Protein AF-A0A0K2U6D0-F1 (afdb_monomer)

Sequence (97 aa):
MEMEAQEFGKYLPDEKHMACQICRYKCAFSLPSRIKRHSLSSSHNKSMNIHLKNQVNDEYIKSDFNLDLTKMFIACHIPLSIANHPTFKKFMEKYTG

Secondary structure (DSSP, 8-state):
--------EEEETTTTEEEETTT--EEETT-HHHHHHHHTSHHHHHHHHHHHHH----------HHHHHHHHHHHTT--HHHHTSHHHHHHHHHHH-

Radius of gyration: 22.91 Å; Cα contacts (8 Å, |Δi|>4): 62; chains: 1; bounding box: 49×31×50 Å

Foldseek 3Di:
DDDDPPP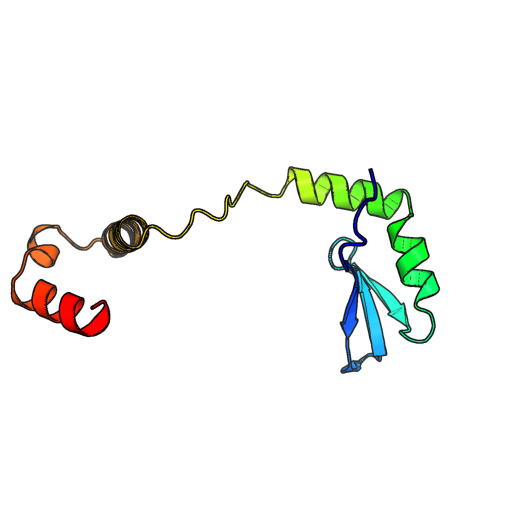QWDQDPVVCWTARPQPRDIDHVVCPVVVVVVCVDPVNVVSVVVVVVPPDPPVVPVPPVVVVVVVVCVVVVPDPVNCPDPVNVVVCVVPVD

Solvent-accessible surface area (backbone atoms only — not comparable to full-atom values): 5955 Å² total; per-residue (Å²): 136,83,78,75,80,69,81,56,60,48,77,38,78,94,77,49,25,32,27,31,73,84,74,68,48,72,44,56,52,95,43,60,67,54,57,57,52,45,65,72,30,70,69,40,51,53,48,48,51,53,52,57,71,66,49,68,83,72,64,83,65,74,76,50,64,67,58,56,52,50,50,47,35,60,75,69,66,54,51,69,74,55,64,70,30,70,68,49,43,55,52,48,50,69,77,78,100

pLDDT: mean 79.67, std 14.77, range [30.83, 93.5]

Nearest PDB structures (foldseek):
  8bvw-assembly1_M  TM=3.030E-01  e=7.344E+00  Homo sapiens

Structure (mmCIF, N/CA/C/O backbone):
data_AF-A0A0K2U6D0-F1
#
_entry.id   AF-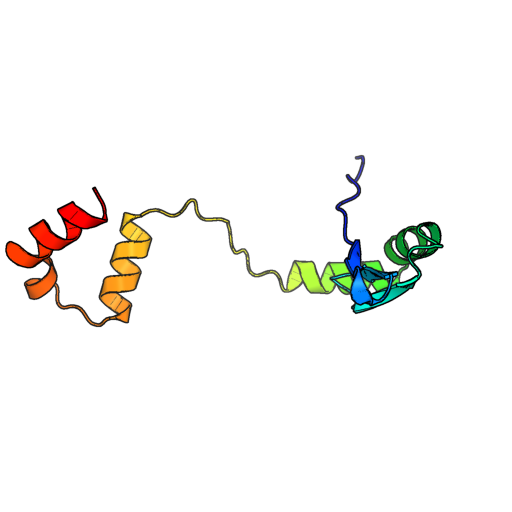A0A0K2U6D0-F1
#
loop_
_atom_site.group_PDB
_atom_site.id
_atom_site.type_symbol
_atom_site.label_atom_id
_atom_site.label_alt_id
_atom_site.label_comp_id
_atom_site.label_asym_id
_atom_site.label_entity_id
_atom_site.label_seq_id
_atom_site.pdbx_PDB_ins_code
_atom_site.Cartn_x
_atom_site.Cartn_y
_atom_site.Cartn_z
_atom_site.occupancy
_atom_site.B_iso_or_equiv
_atom_site.auth_seq_id
_atom_site.auth_comp_id
_atom_site.auth_asym_id
_atom_site.auth_atom_id
_atom_site.pdbx_PDB_model_num
ATOM 1 N N . MET A 1 1 ? 28.368 13.749 -3.128 1.00 33.38 1 MET A N 1
ATOM 2 C CA . MET A 1 1 ? 26.976 13.320 -2.891 1.00 33.38 1 MET A CA 1
ATOM 3 C C . MET A 1 1 ? 26.742 12.142 -3.812 1.00 33.38 1 MET A C 1
ATOM 5 O O . MET A 1 1 ? 26.431 12.325 -4.982 1.00 33.38 1 MET A O 1
ATOM 9 N N . GLU A 1 2 ? 27.099 10.956 -3.335 1.00 30.83 2 GLU A N 1
ATOM 10 C CA . GLU A 1 2 ? 26.941 9.717 -4.089 1.00 30.83 2 GLU A CA 1
ATOM 11 C C . GLU A 1 2 ? 25.452 9.368 -4.058 1.00 30.83 2 GLU A C 1
ATOM 13 O O . GLU A 1 2 ? 24.890 9.145 -2.992 1.00 30.83 2 GLU A O 1
ATOM 18 N N . MET A 1 3 ? 24.783 9.428 -5.212 1.00 35.53 3 MET A N 1
ATOM 19 C CA . MET A 1 3 ? 23.442 8.865 -5.333 1.00 35.53 3 MET A CA 1
ATOM 20 C C . MET A 1 3 ? 23.600 7.352 -5.313 1.00 35.53 3 MET A C 1
ATOM 22 O O . MET A 1 3 ? 24.084 6.763 -6.283 1.00 35.53 3 MET A O 1
ATOM 26 N N . GLU A 1 4 ? 23.211 6.749 -4.196 1.00 36.12 4 GLU A N 1
ATOM 27 C CA . GLU A 1 4 ? 22.985 5.317 -4.087 1.00 36.12 4 GLU A CA 1
ATOM 28 C C . GLU A 1 4 ? 22.131 4.873 -5.279 1.00 36.12 4 GLU A C 1
ATOM 30 O O . GLU A 1 4 ? 21.102 5.475 -5.599 1.00 36.12 4 GLU A O 1
ATOM 35 N N . ALA A 1 5 ? 22.610 3.860 -6.000 1.00 43.34 5 ALA A N 1
ATOM 36 C CA . ALA A 1 5 ? 21.905 3.272 -7.123 1.00 43.34 5 ALA A CA 1
ATOM 37 C C . ALA A 1 5 ? 20.669 2.543 -6.590 1.00 43.34 5 ALA A C 1
ATOM 39 O O . ALA A 1 5 ? 20.685 1.333 -6.394 1.00 43.34 5 ALA A O 1
ATOM 40 N N . GLN A 1 6 ? 19.604 3.294 -6.327 1.00 49.94 6 GLN A N 1
ATOM 41 C CA . GLN A 1 6 ? 18.296 2.746 -6.029 1.00 49.94 6 GLN A CA 1
ATOM 42 C C . GLN A 1 6 ? 17.930 1.802 -7.183 1.00 49.94 6 GLN A C 1
ATOM 44 O O . GLN A 1 6 ? 17.937 2.189 -8.353 1.00 49.94 6 GLN A O 1
ATOM 49 N N . GLU A 1 7 ? 17.745 0.517 -6.882 1.00 58.41 7 GLU A N 1
ATOM 50 C CA . GLU A 1 7 ? 17.550 -0.514 -7.900 1.00 58.41 7 GLU A CA 1
ATOM 51 C C . GLU A 1 7 ? 16.175 -0.348 -8.568 1.00 58.41 7 GLU A C 1
ATOM 53 O O . GLU A 1 7 ? 15.180 -0.951 -8.185 1.00 58.41 7 GLU A O 1
ATOM 58 N N . PHE A 1 8 ? 16.096 0.497 -9.598 1.00 65.31 8 PHE A N 1
ATOM 59 C CA . PHE A 1 8 ? 14.848 0.790 -10.323 1.00 65.31 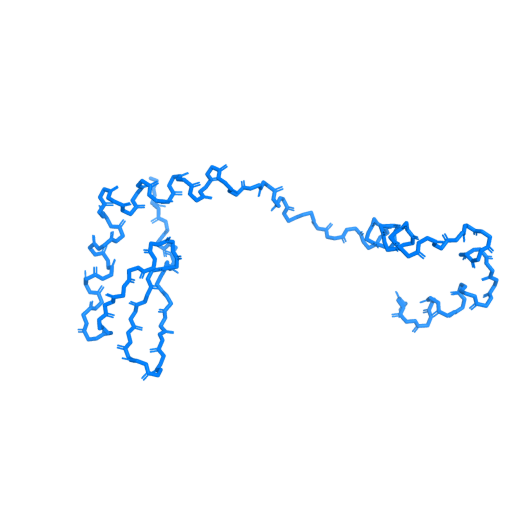8 PHE A CA 1
ATOM 60 C C . PHE A 1 8 ? 14.388 -0.342 -11.262 1.00 65.31 8 PHE A C 1
ATOM 62 O O . PHE A 1 8 ? 13.322 -0.248 -11.883 1.00 65.31 8 PHE A O 1
ATOM 69 N N . GLY A 1 9 ? 15.221 -1.370 -11.441 1.00 70.81 9 GLY A N 1
ATOM 70 C CA . GLY A 1 9 ? 15.002 -2.472 -12.371 1.00 70.81 9 GLY A CA 1
ATOM 71 C C . GLY A 1 9 ? 14.439 -3.702 -11.670 1.00 70.81 9 GLY A C 1
ATOM 72 O O . GLY A 1 9 ? 15.150 -4.343 -10.908 1.00 70.81 9 GLY A O 1
ATOM 73 N N . LYS A 1 10 ? 13.196 -4.085 -11.980 1.00 80.38 10 LYS A N 1
ATOM 74 C CA . LYS A 1 10 ? 12.634 -5.373 -11.554 1.00 80.38 10 LYS A CA 1
ATOM 75 C C . LYS A 1 10 ? 12.974 -6.449 -12.583 1.00 80.38 10 LYS A C 1
ATOM 77 O O . LYS A 1 10 ? 12.705 -6.269 -13.774 1.00 80.38 10 LYS A O 1
ATOM 82 N N . TYR A 1 11 ? 13.514 -7.571 -12.120 1.00 80.81 11 TYR A N 1
ATOM 83 C CA . TYR A 1 11 ? 13.665 -8.762 -12.948 1.00 80.81 11 TYR A CA 1
ATOM 84 C C . TYR A 1 11 ? 12.312 -9.460 -13.131 1.00 80.81 11 TYR A C 1
ATOM 86 O O . TYR A 1 11 ? 11.586 -9.699 -12.163 1.00 80.81 11 TYR A O 1
ATOM 94 N N . LEU A 1 12 ? 11.971 -9.770 -14.380 1.00 81.56 12 LEU A N 1
ATOM 95 C CA . LEU A 1 12 ? 10.793 -10.541 -14.765 1.00 81.56 12 LEU A CA 1
ATOM 96 C C . LEU A 1 12 ? 11.266 -11.928 -15.234 1.00 81.56 12 LEU A C 1
ATOM 98 O O . LEU A 1 12 ? 11.768 -12.034 -16.359 1.00 81.56 12 LEU A O 1
ATOM 102 N N . PRO A 1 13 ? 11.154 -12.974 -14.390 1.00 76.69 13 PRO A N 1
ATOM 103 C CA . PRO A 1 13 ? 11.724 -14.293 -14.669 1.00 76.69 13 PRO A CA 1
ATOM 104 C C . PRO A 1 13 ? 11.083 -14.976 -15.878 1.00 76.69 13 PRO A C 1
ATOM 106 O O . PRO A 1 13 ? 11.802 -15.587 -16.667 1.00 76.69 13 PRO A O 1
ATOM 109 N N . ASP A 1 14 ? 9.775 -14.796 -16.069 1.00 82.44 14 ASP A N 1
ATOM 110 C CA . ASP A 1 14 ? 9.013 -15.424 -17.156 1.00 82.44 14 ASP A CA 1
ATOM 111 C C . ASP A 1 14 ? 9.495 -14.960 -18.535 1.00 82.44 14 ASP A C 1
ATOM 113 O O . ASP A 1 14 ? 9.620 -15.744 -19.472 1.00 82.44 14 ASP A O 1
ATOM 117 N N . GLU A 1 15 ? 9.827 -13.674 -18.648 1.00 80.12 15 GLU A N 1
ATOM 118 C CA . GLU A 1 15 ? 10.271 -13.069 -19.901 1.00 80.12 15 GLU A CA 1
ATOM 119 C C . GLU A 1 15 ? 11.808 -13.015 -20.005 1.00 80.12 15 GLU A C 1
ATOM 121 O O . GLU A 1 15 ? 12.326 -12.684 -21.069 1.00 80.12 15 GLU A O 1
ATOM 126 N N . LYS A 1 16 ? 12.562 -13.297 -18.930 1.00 84.44 16 LYS A N 1
ATOM 127 C CA . LYS A 1 16 ? 14.014 -13.024 -18.817 1.00 84.44 16 LYS A CA 1
ATOM 128 C C . LYS A 1 16 ? 14.376 -11.565 -19.146 1.00 84.44 16 LYS A C 1
ATOM 130 O O . LYS A 1 16 ? 15.392 -11.281 -19.791 1.00 84.44 16 LYS A O 1
ATOM 135 N N . HIS A 1 17 ? 13.539 -10.625 -18.710 1.00 86.56 17 HIS A N 1
ATOM 136 C CA . HIS A 1 17 ? 13.710 -9.187 -18.941 1.00 86.56 17 HIS A CA 1
ATOM 137 C C . HIS A 1 17 ? 13.962 -8.427 -17.635 1.00 86.56 17 HIS A C 1
ATOM 139 O O . HIS A 1 17 ? 13.507 -8.814 -16.564 1.00 86.56 17 HIS A O 1
ATOM 145 N N . MET A 1 18 ? 14.659 -7.300 -17.748 1.00 86.50 18 MET A N 1
ATOM 146 C CA . MET A 1 18 ? 14.719 -6.242 -16.745 1.00 86.50 18 MET A CA 1
ATOM 147 C C . MET A 1 18 ? 13.748 -5.138 -17.141 1.00 86.50 18 MET A C 1
ATOM 149 O O . MET A 1 18 ? 13.778 -4.667 -18.281 1.00 86.50 18 MET A O 1
ATOM 153 N N . ALA A 1 19 ? 12.908 -4.709 -16.204 1.00 87.69 19 ALA A N 1
ATOM 154 C CA . ALA A 1 19 ? 11.935 -3.650 -16.421 1.00 87.69 19 ALA A CA 1
ATOM 155 C C . ALA A 1 19 ? 12.160 -2.482 -15.454 1.00 87.69 19 ALA A C 1
ATOM 157 O O . ALA A 1 19 ? 12.222 -2.681 -14.243 1.00 87.69 19 ALA A O 1
ATOM 158 N N . CYS A 1 20 ? 12.236 -1.257 -15.972 1.00 88.12 20 CYS A N 1
ATOM 159 C CA . CYS A 1 20 ? 12.194 -0.052 -15.152 1.00 88.12 20 CYS A CA 1
ATOM 160 C C . CYS A 1 20 ? 10.770 0.158 -14.628 1.00 88.12 20 CYS A C 1
ATOM 162 O O . CYS A 1 20 ? 9.838 0.292 -15.423 1.00 88.12 20 CYS A O 1
ATOM 164 N N . GLN A 1 21 ? 10.599 0.244 -13.311 1.00 84.31 21 GLN A N 1
ATOM 165 C CA . GLN A 1 21 ? 9.275 0.427 -12.703 1.00 84.31 21 GLN A CA 1
ATOM 166 C C . GLN A 1 21 ? 8.658 1.801 -13.007 1.00 84.31 21 GLN A C 1
ATOM 168 O O . GLN A 1 21 ? 7.450 1.906 -13.193 1.00 84.31 21 GLN A O 1
ATOM 173 N N . ILE A 1 22 ? 9.494 2.834 -13.132 1.00 86.62 22 ILE A N 1
ATOM 174 C CA . ILE A 1 22 ? 9.060 4.218 -13.371 1.00 86.62 22 ILE A CA 1
ATOM 175 C C . ILE A 1 22 ? 8.644 4.414 -14.833 1.00 86.62 22 ILE A C 1
ATOM 177 O O . ILE A 1 22 ? 7.597 4.979 -15.128 1.00 86.62 22 ILE A O 1
ATOM 181 N N . CYS A 1 23 ? 9.473 3.938 -15.765 1.00 88.44 23 CYS A N 1
ATOM 182 C CA . CYS A 1 23 ? 9.299 4.205 -17.196 1.00 88.44 23 CYS A CA 1
ATOM 183 C C . CYS A 1 23 ? 8.587 3.074 -17.949 1.00 88.44 23 CYS A C 1
ATOM 185 O O . CYS A 1 23 ? 8.342 3.210 -19.146 1.00 88.44 23 CYS A O 1
ATOM 187 N N . ARG A 1 24 ? 8.347 1.922 -17.301 1.00 84.44 24 ARG A N 1
ATOM 188 C CA . ARG A 1 24 ? 7.909 0.656 -17.931 1.00 84.44 24 ARG A CA 1
ATOM 189 C C . ARG A 1 24 ? 8.799 0.184 -19.091 1.00 84.44 24 ARG A C 1
ATOM 191 O O . ARG A 1 24 ? 8.409 -0.678 -19.873 1.00 84.44 24 ARG A O 1
ATOM 198 N N . TYR A 1 25 ? 10.009 0.731 -19.194 1.00 87.19 25 TYR A N 1
ATOM 199 C CA . TYR A 1 25 ? 11.009 0.331 -20.175 1.00 87.19 25 TYR A CA 1
ATOM 200 C C . TYR A 1 25 ? 11.473 -1.094 -19.881 1.00 87.19 25 TYR A C 1
ATOM 202 O O . TYR A 1 25 ? 11.876 -1.372 -18.753 1.00 87.19 25 TYR A O 1
ATOM 210 N N . LYS A 1 26 ? 11.454 -1.974 -20.885 1.00 89.31 26 LYS A N 1
ATOM 211 C CA . LYS A 1 26 ? 11.928 -3.358 -20.781 1.00 89.31 26 LYS A CA 1
ATOM 212 C C . LYS A 1 26 ? 13.192 -3.561 -21.618 1.00 89.31 26 LYS A C 1
ATOM 214 O O . LYS A 1 26 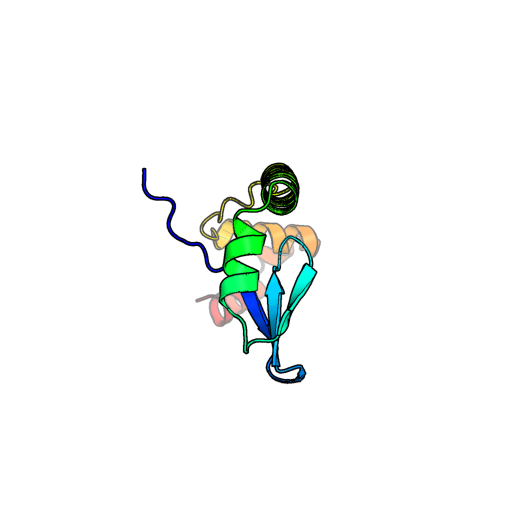? 13.286 -3.074 -22.744 1.00 89.31 26 LYS A O 1
ATOM 219 N N . CYS A 1 27 ? 14.144 -4.328 -21.102 1.00 87.50 27 CYS A N 1
ATOM 220 C CA . CYS A 1 27 ? 15.286 -4.825 -21.866 1.00 87.50 27 CYS A CA 1
ATOM 221 C C . CYS A 1 27 ? 15.645 -6.255 -21.453 1.00 87.50 27 CYS A C 1
ATOM 223 O O . CYS A 1 27 ? 15.390 -6.651 -20.322 1.00 87.50 27 CYS A O 1
ATOM 225 N N . ALA A 1 28 ? 16.241 -7.037 -22.352 1.00 86.06 28 ALA A N 1
ATOM 226 C CA . ALA A 1 28 ? 16.678 -8.395 -22.030 1.00 86.06 28 ALA A CA 1
ATOM 227 C C . ALA A 1 28 ? 17.691 -8.396 -20.869 1.00 86.06 28 ALA A C 1
ATOM 229 O O . ALA A 1 28 ? 18.580 -7.539 -20.814 1.00 86.06 28 ALA A O 1
ATOM 230 N N . PHE A 1 29 ? 17.580 -9.375 -19.968 1.00 78.06 29 PHE A N 1
ATOM 231 C CA . PHE A 1 29 ? 18.477 -9.518 -18.814 1.00 78.06 29 PHE A CA 1
ATOM 232 C C . PHE A 1 29 ? 19.937 -9.749 -19.214 1.00 78.06 29 PHE A C 1
ATOM 234 O O . PHE A 1 29 ? 20.843 -9.332 -18.504 1.00 78.06 29 PHE A O 1
ATOM 241 N N . SER A 1 30 ? 20.174 -10.324 -20.395 1.00 76.31 30 SER A N 1
ATOM 242 C CA . SER A 1 30 ? 21.514 -10.502 -20.963 1.00 76.31 30 SER A CA 1
ATOM 243 C C . SER A 1 30 ? 22.272 -9.189 -21.194 1.00 76.31 30 SER A C 1
ATOM 245 O O . SER A 1 30 ? 23.475 -9.225 -21.439 1.00 76.31 30 SER A O 1
ATOM 247 N N . LEU A 1 31 ? 21.609 -8.024 -21.117 1.00 77.62 31 LEU A N 1
ATOM 248 C CA . LEU A 1 31 ? 22.256 -6.718 -21.245 1.00 77.62 31 LEU A CA 1
ATOM 249 C C . LEU A 1 31 ? 21.913 -5.761 -20.081 1.00 77.62 31 LEU A C 1
ATOM 251 O O . LEU A 1 31 ? 21.247 -4.742 -20.301 1.00 77.62 31 LEU A O 1
ATOM 255 N N . PRO A 1 32 ? 22.447 -5.990 -18.863 1.00 73.69 32 PRO A N 1
ATOM 256 C CA . PRO A 1 32 ? 22.260 -5.086 -17.719 1.00 73.69 32 PRO A CA 1
ATOM 257 C C . PRO A 1 32 ? 22.774 -3.660 -17.986 1.00 73.69 32 PRO A C 1
ATOM 259 O O . PRO A 1 32 ? 22.235 -2.670 -17.492 1.00 73.69 32 PRO A O 1
ATOM 262 N N . SER A 1 33 ? 23.768 -3.502 -18.862 1.00 82.00 33 SER A N 1
ATOM 263 C CA . SER A 1 33 ? 24.269 -2.182 -19.265 1.00 82.00 33 SER A CA 1
ATOM 264 C C . SER A 1 33 ? 23.196 -1.316 -19.937 1.00 82.00 33 SER A C 1
ATOM 266 O O . SER A 1 33 ? 23.273 -0.087 -19.879 1.00 82.00 33 SER A O 1
ATOM 268 N N . ARG A 1 34 ? 22.167 -1.923 -20.553 1.00 85.00 34 ARG A N 1
ATOM 269 C CA . ARG A 1 34 ? 21.052 -1.179 -21.159 1.00 85.00 34 ARG A CA 1
ATOM 270 C C . ARG A 1 34 ? 20.140 -0.561 -20.110 1.00 85.00 34 ARG A C 1
ATOM 272 O O . ARG A 1 34 ? 19.760 0.592 -20.300 1.00 85.00 34 ARG A O 1
ATOM 279 N N . ILE A 1 35 ? 19.843 -1.271 -19.017 1.00 83.81 35 ILE A N 1
ATOM 280 C CA . ILE A 1 35 ? 19.041 -0.698 -17.929 1.00 83.81 35 ILE A CA 1
ATOM 281 C C . ILE A 1 35 ? 19.820 0.419 -17.227 1.00 83.81 35 ILE A C 1
ATOM 283 O O . ILE A 1 35 ? 19.271 1.497 -17.029 1.00 83.81 35 ILE A O 1
ATOM 287 N N . LYS A 1 36 ? 21.132 0.241 -17.005 1.00 84.56 36 LYS A N 1
ATOM 288 C CA . LYS A 1 36 ? 21.998 1.292 -16.441 1.00 84.56 36 LYS A CA 1
ATOM 289 C C . LYS A 1 36 ? 22.030 2.545 -17.321 1.00 84.56 36 LYS A C 1
ATOM 291 O O . LYS A 1 36 ? 21.877 3.658 -16.828 1.00 84.56 36 LYS A O 1
ATOM 296 N N . ARG A 1 37 ? 22.180 2.374 -18.638 1.00 87.56 37 ARG A N 1
ATOM 297 C CA . ARG A 1 37 ? 22.145 3.491 -19.595 1.00 87.56 37 ARG A CA 1
ATOM 298 C C . ARG A 1 37 ? 20.768 4.153 -19.655 1.00 87.56 37 ARG A C 1
ATOM 300 O O . ARG A 1 37 ? 20.690 5.370 -19.776 1.00 87.56 37 ARG A O 1
ATOM 307 N N . HIS A 1 38 ? 19.694 3.370 -19.566 1.00 89.00 38 HIS A N 1
ATOM 308 C CA . HIS A 1 38 ? 18.336 3.898 -19.484 1.00 89.00 38 HIS A CA 1
ATOM 309 C C . HIS A 1 38 ? 18.154 4.781 -18.242 1.00 89.00 38 HIS A C 1
ATOM 311 O O . HIS A 1 38 ? 17.631 5.884 -18.388 1.00 89.00 38 HIS A O 1
ATOM 317 N N . SER A 1 39 ? 18.642 4.364 -17.069 1.00 85.06 39 SER A N 1
ATOM 318 C CA . SER A 1 39 ? 18.544 5.152 -15.830 1.00 85.06 39 SER A CA 1
ATOM 319 C C . SER A 1 39 ? 19.239 6.515 -15.923 1.00 85.06 39 SER A C 1
ATOM 321 O O . SER A 1 39 ? 18.810 7.469 -15.290 1.00 85.06 39 SER A O 1
ATOM 323 N N . LEU A 1 40 ? 20.278 6.635 -16.754 1.00 88.06 40 LEU A N 1
ATOM 324 C CA . LEU A 1 40 ? 20.985 7.899 -16.998 1.00 88.06 40 LEU A CA 1
ATOM 325 C C . LEU A 1 40 ? 20.342 8.758 -18.103 1.00 88.06 40 LEU A C 1
ATOM 327 O O . LEU A 1 40 ? 20.796 9.871 -18.369 1.00 88.06 40 LEU A O 1
ATOM 331 N N . SER A 1 41 ? 19.309 8.255 -18.783 1.00 90.44 41 SER A N 1
ATOM 332 C CA . SER A 1 41 ? 18.671 8.971 -19.888 1.00 90.44 41 SER A CA 1
ATOM 333 C C . SER A 1 41 ? 17.853 10.169 -19.400 1.00 90.44 41 SER A C 1
ATOM 335 O O . SER A 1 41 ? 17.180 10.123 -18.369 1.00 90.44 41 SER A O 1
ATOM 337 N N . SER A 1 42 ? 17.826 11.240 -20.198 1.00 89.69 42 SER A N 1
ATOM 338 C CA . SER A 1 42 ? 17.011 12.427 -19.904 1.00 89.69 42 SER A CA 1
ATOM 339 C C . SER A 1 42 ? 15.512 12.106 -19.819 1.00 89.69 42 SER A C 1
ATOM 341 O O . SER A 1 42 ? 14.798 12.705 -19.017 1.00 89.69 42 SER A O 1
ATOM 343 N N . SER A 1 43 ? 15.035 11.126 -20.591 1.00 88.88 43 SER A N 1
ATOM 344 C CA . SER A 1 43 ? 13.666 10.600 -20.515 1.00 88.88 43 SER A CA 1
ATOM 345 C C . SER A 1 43 ? 13.350 9.952 -19.168 1.00 88.88 43 SER A C 1
ATOM 347 O O . SER A 1 43 ? 12.267 10.174 -18.621 1.00 88.88 43 SER A O 1
ATOM 349 N N . HIS A 1 44 ? 14.293 9.184 -18.617 1.00 90.19 44 HIS A N 1
ATOM 350 C CA . HIS A 1 44 ? 14.126 8.557 -17.311 1.00 90.19 44 HIS A CA 1
ATOM 351 C C . HIS A 1 44 ? 14.084 9.615 -16.209 1.00 90.19 44 HIS A C 1
ATOM 353 O O . HIS A 1 44 ? 13.145 9.629 -15.421 1.00 90.19 44 HIS A O 1
ATOM 359 N N . ASN A 1 45 ? 15.013 10.574 -16.229 1.00 88.75 45 ASN A N 1
ATOM 360 C CA . ASN A 1 45 ? 15.060 11.658 -15.242 1.00 88.75 45 ASN A CA 1
ATOM 361 C C . ASN A 1 45 ? 13.778 12.504 -15.225 1.00 88.75 45 ASN A C 1
ATOM 363 O O . ASN A 1 45 ? 13.282 12.857 -14.156 1.00 88.75 45 ASN A O 1
ATOM 367 N N . LYS A 1 46 ? 13.195 12.792 -16.397 1.00 90.75 46 LYS A N 1
ATOM 368 C CA . LYS A 1 46 ? 11.893 13.475 -16.490 1.00 90.75 46 LYS A CA 1
ATOM 369 C C . LYS A 1 46 ? 10.777 12.654 -15.845 1.00 90.75 46 LYS A C 1
ATOM 371 O O . LYS A 1 46 ? 10.008 13.188 -15.052 1.00 90.75 46 LYS A O 1
ATOM 376 N N . SER A 1 47 ? 10.716 11.362 -16.160 1.00 87.62 47 SER A N 1
ATOM 377 C CA . SER A 1 47 ? 9.704 10.452 -15.613 1.00 87.62 47 SER A CA 1
ATOM 378 C C . SER A 1 47 ? 9.858 10.282 -14.099 1.00 87.62 47 SER A C 1
ATOM 380 O O . SER A 1 47 ? 8.866 10.296 -13.379 1.00 87.62 47 SER A O 1
ATOM 382 N N . MET A 1 48 ? 11.096 10.211 -13.606 1.00 88.19 48 MET A N 1
ATOM 383 C CA . MET A 1 48 ? 11.418 10.157 -12.180 1.00 88.19 48 MET A CA 1
ATOM 384 C C . MET A 1 48 ? 10.996 11.438 -11.456 1.00 88.19 48 MET A C 1
ATOM 386 O O . MET A 1 48 ? 10.386 11.370 -10.396 1.00 88.19 48 MET A O 1
ATOM 390 N N . ASN A 1 49 ? 11.243 12.613 -12.043 1.00 87.06 49 ASN A N 1
ATOM 391 C CA . ASN A 1 49 ? 10.809 13.884 -11.458 1.00 87.06 49 ASN A CA 1
ATOM 392 C C . ASN A 1 49 ? 9.278 13.966 -11.337 1.00 87.06 49 ASN A C 1
ATOM 394 O O . ASN A 1 49 ? 8.767 14.386 -10.304 1.00 87.06 49 ASN A O 1
ATOM 398 N N . ILE A 1 50 ? 8.549 13.519 -12.365 1.00 87.44 50 ILE A N 1
ATOM 399 C CA . ILE A 1 50 ? 7.081 13.432 -12.330 1.00 87.44 50 ILE A CA 1
ATOM 400 C C . ILE A 1 50 ? 6.632 12.442 -11.250 1.00 87.44 50 ILE A C 1
ATOM 402 O O . ILE A 1 50 ? 5.740 12.753 -10.468 1.00 87.44 50 ILE A O 1
ATOM 406 N N . HIS A 1 51 ? 7.273 11.275 -11.176 1.00 84.44 51 HIS A N 1
ATOM 407 C CA . HIS A 1 51 ? 6.972 10.258 -10.173 1.00 84.44 51 HIS A CA 1
ATOM 408 C C . HIS A 1 51 ? 7.187 10.767 -8.739 1.00 84.44 51 HIS A C 1
ATOM 410 O O . HIS A 1 51 ? 6.349 10.520 -7.883 1.00 84.44 51 HIS A O 1
ATOM 416 N N . LEU A 1 52 ? 8.263 11.515 -8.480 1.00 82.44 52 LEU A N 1
ATOM 417 C CA . LEU A 1 52 ? 8.529 12.132 -7.175 1.00 82.44 52 LEU A CA 1
ATOM 418 C C . LEU A 1 52 ? 7.550 13.266 -6.849 1.00 82.44 52 LEU A C 1
ATOM 420 O O . LEU A 1 52 ? 7.114 13.377 -5.714 1.00 82.44 52 LEU A O 1
ATOM 424 N N . LYS A 1 53 ? 7.168 14.092 -7.831 1.00 82.56 53 LYS A N 1
ATOM 425 C CA . LYS A 1 53 ? 6.160 15.152 -7.631 1.00 82.56 53 LYS A CA 1
ATOM 426 C C . LYS A 1 53 ? 4.769 14.603 -7.325 1.00 82.56 53 LYS A C 1
ATOM 428 O O . LYS A 1 53 ? 4.004 15.252 -6.624 1.00 82.56 53 LYS A O 1
ATOM 433 N N . ASN A 1 54 ? 4.450 13.442 -7.889 1.00 76.81 54 ASN A N 1
ATOM 434 C CA . ASN A 1 54 ? 3.166 12.772 -7.711 1.00 76.81 54 ASN A CA 1
ATOM 435 C C . ASN A 1 54 ? 3.176 11.761 -6.562 1.00 76.81 54 ASN A C 1
ATOM 437 O O . ASN A 1 54 ? 2.118 11.230 -6.230 1.00 76.81 54 ASN A O 1
ATOM 441 N N . GLN A 1 55 ? 4.337 11.486 -5.958 1.00 70.62 55 GLN A N 1
ATOM 442 C CA . GLN A 1 55 ? 4.372 10.876 -4.640 1.00 70.62 55 GLN A CA 1
ATOM 443 C C . GLN A 1 55 ? 3.769 11.898 -3.684 1.00 70.62 55 GLN A C 1
ATOM 445 O O . GLN A 1 55 ? 4.418 12.843 -3.243 1.00 70.62 55 GLN A O 1
ATOM 450 N N . VAL A 1 56 ? 2.479 11.715 -3.400 1.00 57.00 56 VAL A N 1
ATOM 451 C CA . VAL A 1 56 ? 1.905 12.175 -2.142 1.00 57.00 56 VAL A CA 1
ATOM 452 C C . VAL A 1 56 ? 2.867 11.679 -1.071 1.00 57.00 56 VAL A C 1
ATOM 454 O O . VAL A 1 56 ? 3.284 10.522 -1.135 1.00 57.00 56 VAL A O 1
ATOM 457 N N . ASN A 1 57 ? 3.267 12.554 -0.149 1.00 55.19 57 ASN A N 1
ATOM 458 C CA . ASN A 1 57 ? 3.912 12.126 1.082 1.00 55.19 57 ASN A CA 1
ATOM 459 C C . ASN A 1 57 ? 2.926 11.185 1.792 1.00 55.19 57 ASN A C 1
ATOM 461 O O . ASN A 1 57 ? 2.216 11.597 2.704 1.00 55.19 57 ASN A O 1
ATOM 465 N N . ASP A 1 58 ? 2.903 9.912 1.410 1.00 51.91 58 ASP A N 1
ATOM 466 C CA . ASP A 1 58 ? 2.857 8.852 2.394 1.00 51.91 58 ASP A CA 1
ATOM 467 C C . ASP A 1 58 ? 4.192 8.978 3.123 1.00 51.91 58 ASP A C 1
ATOM 469 O O . ASP A 1 58 ? 5.140 8.219 2.914 1.00 51.91 58 ASP A O 1
ATOM 473 N N . GLU A 1 59 ? 4.285 10.004 3.981 1.00 53.59 59 GLU A N 1
ATOM 474 C CA . GLU A 1 59 ? 5.042 9.822 5.197 1.00 53.59 59 GLU A CA 1
ATOM 475 C C . GLU A 1 59 ? 4.609 8.450 5.678 1.00 53.59 59 GLU A C 1
ATOM 477 O O . GLU A 1 59 ? 3.422 8.191 5.890 1.00 53.59 59 GLU A O 1
ATOM 482 N N . TYR A 1 60 ? 5.569 7.538 5.741 1.00 52.47 60 TYR A N 1
ATOM 483 C CA . TYR A 1 60 ? 5.438 6.340 6.527 1.00 52.47 60 TYR A CA 1
ATOM 484 C C . TYR A 1 60 ? 5.222 6.829 7.961 1.00 52.47 60 TYR A C 1
ATOM 486 O O . TYR A 1 60 ? 6.153 6.959 8.757 1.00 52.47 60 TYR A O 1
ATOM 494 N N . ILE A 1 61 ? 3.981 7.218 8.256 1.00 58.50 61 ILE A N 1
ATOM 495 C CA . ILE A 1 61 ? 3.489 7.495 9.582 1.00 58.50 61 ILE A CA 1
ATOM 496 C C . ILE A 1 61 ? 3.610 6.128 10.209 1.00 58.50 61 ILE A C 1
ATOM 498 O O . ILE A 1 61 ? 2.839 5.225 9.890 1.00 58.50 61 ILE A O 1
ATOM 502 N N . LYS A 1 62 ? 4.652 5.953 11.024 1.00 56.75 62 LYS A N 1
ATOM 503 C CA . LYS A 1 62 ? 4.753 4.867 11.991 1.00 56.75 62 LYS A CA 1
ATOM 504 C C . LYS A 1 62 ? 3.339 4.642 12.514 1.00 56.75 62 LYS A C 1
ATOM 506 O O . LYS A 1 62 ? 2.822 5.536 13.177 1.00 56.75 62 LYS A O 1
ATOM 511 N N . SER A 1 63 ? 2.709 3.537 12.110 1.00 62.97 63 SER A N 1
ATOM 512 C CA . SER A 1 63 ? 1.277 3.319 12.303 1.00 62.97 63 SER A CA 1
ATOM 513 C C . SER A 1 63 ? 0.979 3.476 13.785 1.00 62.97 63 SER A C 1
ATOM 515 O O . SER A 1 63 ? 1.365 2.625 14.593 1.00 62.97 63 SER A O 1
ATOM 517 N N . ASP A 1 64 ? 0.374 4.598 14.167 1.00 79.00 64 ASP A N 1
ATOM 518 C CA . ASP A 1 64 ? -0.175 4.718 15.501 1.00 79.00 64 ASP A CA 1
ATOM 519 C C . ASP A 1 64 ? -1.388 3.801 15.490 1.00 79.00 64 ASP A C 1
ATOM 521 O O . ASP A 1 64 ? -2.412 4.106 14.879 1.00 79.00 64 ASP A O 1
ATOM 525 N N . PHE A 1 65 ? -1.231 2.634 16.108 1.00 81.31 65 PHE A N 1
ATOM 526 C CA . PHE A 1 65 ? -2.276 1.626 16.205 1.00 81.31 65 PHE A CA 1
ATOM 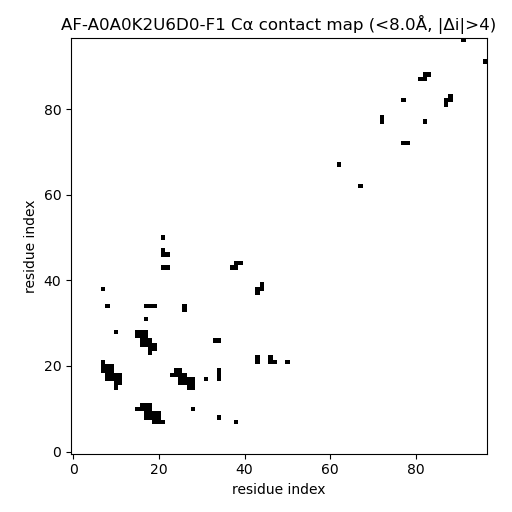527 C C . PHE A 1 65 ? -3.611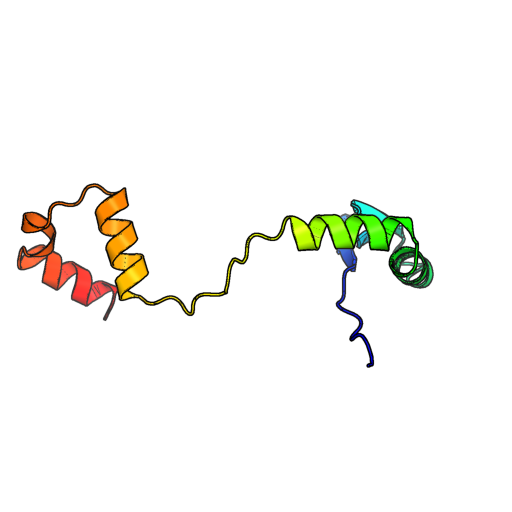 2.245 16.648 1.00 81.31 65 PHE A C 1
ATOM 529 O O . PHE A 1 65 ? -4.663 1.875 16.130 1.00 81.31 65 PHE A O 1
ATOM 536 N N . ASN A 1 66 ? -3.580 3.249 17.536 1.00 81.62 66 ASN A N 1
ATOM 537 C CA . ASN A 1 66 ? -4.788 3.940 17.983 1.00 81.62 66 ASN A CA 1
ATOM 538 C C . ASN A 1 66 ? -5.409 4.800 16.878 1.00 81.62 66 ASN A C 1
ATOM 540 O O . ASN A 1 66 ? -6.635 4.873 16.773 1.00 81.62 66 ASN A O 1
ATOM 544 N N . LEU A 1 67 ? -4.588 5.441 16.042 1.00 85.38 67 LEU A N 1
ATOM 545 C CA . LEU A 1 67 ? -5.058 6.229 14.904 1.00 85.38 67 LEU A CA 1
ATOM 546 C C . LEU A 1 67 ? -5.720 5.333 13.856 1.00 85.38 67 LEU A C 1
ATOM 548 O O . LEU A 1 67 ? -6.808 5.657 13.377 1.00 85.38 67 LEU A O 1
ATOM 552 N N . ASP A 1 68 ? -5.104 4.201 13.527 1.00 87.00 68 ASP A N 1
ATOM 553 C CA . ASP A 1 68 ? -5.654 3.269 12.541 1.00 87.00 68 ASP A CA 1
ATOM 554 C C . ASP A 1 68 ? -6.918 2.577 13.058 1.00 87.00 68 ASP A C 1
ATOM 556 O O . ASP A 1 68 ? -7.908 2.464 12.329 1.00 87.00 68 ASP A O 1
ATOM 560 N N . LEU A 1 69 ? -6.948 2.225 14.346 1.00 85.38 69 LEU A N 1
ATOM 561 C CA . LEU A 1 69 ? -8.148 1.703 14.993 1.00 85.38 69 LEU A CA 1
ATOM 562 C C . LEU A 1 69 ? -9.289 2.733 14.992 1.00 85.38 69 LEU A C 1
ATOM 564 O O . LEU A 1 69 ? -10.441 2.398 14.710 1.00 85.38 69 LEU A O 1
ATOM 568 N N . THR A 1 70 ? -8.969 4.005 15.238 1.00 85.94 70 THR A N 1
ATOM 569 C CA . THR A 1 70 ? -9.948 5.100 15.190 1.00 85.94 70 THR A CA 1
ATOM 570 C C . THR A 1 70 ? -10.490 5.298 13.775 1.00 85.94 70 THR A C 1
ATOM 572 O O . THR A 1 70 ? -11.705 5.393 13.587 1.00 85.94 70 THR A O 1
ATOM 575 N N . LYS A 1 71 ? -9.616 5.300 12.758 1.00 88.44 71 LYS A N 1
ATOM 576 C CA . LYS A 1 71 ? -10.025 5.375 11.345 1.00 88.44 71 LYS A CA 1
ATOM 577 C C . LYS A 1 71 ? -10.945 4.216 10.965 1.00 88.44 71 LYS A C 1
ATOM 579 O O . LYS A 1 71 ? -11.947 4.441 10.289 1.00 88.44 71 LYS A O 1
ATOM 584 N N . MET A 1 72 ? -10.646 3.003 11.431 1.00 89.88 72 MET A N 1
ATOM 585 C CA . MET A 1 72 ? -11.490 1.827 11.209 1.00 89.88 72 MET A CA 1
ATOM 586 C C . MET A 1 72 ? -12.885 2.012 11.819 1.00 89.88 72 MET A C 1
ATOM 588 O O . MET A 1 72 ? -13.880 1.770 11.137 1.00 89.88 72 MET A O 1
ATOM 592 N N . PHE A 1 73 ? -12.988 2.485 13.066 1.00 91.06 73 PHE A N 1
ATOM 593 C CA . PHE A 1 73 ? -14.291 2.732 13.698 1.00 91.06 73 PHE A CA 1
ATOM 594 C C . PHE A 1 73 ? -15.130 3.756 12.931 1.00 91.06 73 PHE A C 1
ATOM 596 O O . PHE A 1 73 ? -16.327 3.537 12.745 1.00 91.06 73 PHE A O 1
ATOM 603 N N . ILE A 1 74 ? -14.503 4.822 12.427 1.00 89.00 74 ILE A N 1
ATOM 604 C CA . ILE A 1 74 ? -15.179 5.832 11.604 1.00 89.00 74 ILE A CA 1
ATOM 605 C C . ILE A 1 74 ? -15.649 5.223 10.278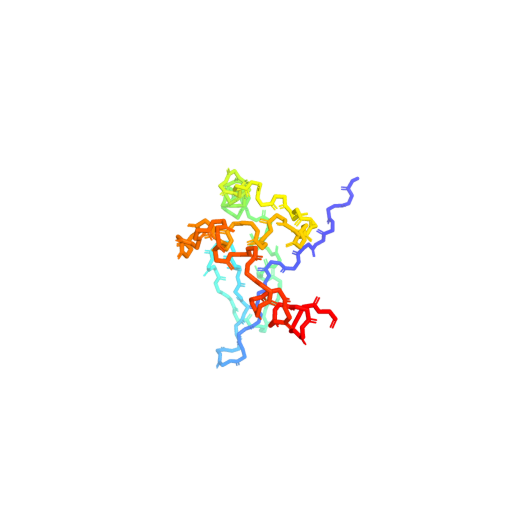 1.00 89.00 74 ILE A C 1
ATOM 607 O O . ILE A 1 74 ? -16.817 5.362 9.924 1.00 89.00 74 ILE A O 1
ATOM 611 N N . ALA A 1 75 ? -14.774 4.510 9.563 1.00 92.12 75 ALA A N 1
ATOM 612 C CA . ALA A 1 75 ? -15.096 3.913 8.265 1.00 92.12 75 ALA A CA 1
ATOM 613 C C . ALA A 1 75 ? -16.230 2.877 8.362 1.00 92.12 75 ALA A C 1
ATOM 615 O O . ALA A 1 75 ? -17.126 2.831 7.517 1.00 92.12 75 ALA A O 1
ATOM 616 N N . CYS A 1 76 ? -16.228 2.077 9.427 1.00 90.81 76 CYS A N 1
ATOM 617 C CA . CYS A 1 76 ? -17.267 1.088 9.697 1.00 90.81 76 CYS A CA 1
ATOM 618 C C . CYS A 1 76 ? -18.528 1.684 10.344 1.00 90.81 76 CYS A C 1
ATOM 620 O O . CYS A 1 76 ? -19.440 0.926 10.667 1.00 90.81 76 CYS A O 1
ATOM 622 N N . HIS A 1 77 ? -18.594 3.008 10.541 1.00 91.69 77 HIS A N 1
ATOM 623 C CA . HIS A 1 77 ? -19.695 3.697 11.223 1.00 91.69 77 HIS A CA 1
ATOM 624 C C . HIS A 1 77 ? -20.026 3.085 12.593 1.00 91.69 77 HIS A C 1
ATOM 626 O O . HIS A 1 77 ? -21.189 3.022 12.991 1.00 91.69 77 HIS A O 1
ATOM 632 N N . ILE A 1 78 ? -19.009 2.606 13.315 1.00 89.31 78 ILE A N 1
ATOM 633 C CA . ILE A 1 78 ? -19.186 1.972 14.621 1.00 89.31 78 ILE A CA 1
ATOM 634 C C . ILE A 1 78 ? -19.473 3.075 15.646 1.00 89.31 78 ILE A C 1
ATOM 636 O O . ILE A 1 78 ? -18.605 3.914 15.899 1.00 89.31 78 ILE A O 1
ATOM 640 N N . PRO A 1 79 ? -20.664 3.098 16.271 1.00 89.75 79 PRO A N 1
ATOM 641 C CA . PRO A 1 79 ? -20.978 4.106 17.270 1.00 89.75 79 PRO A CA 1
ATOM 642 C C . PRO A 1 79 ? -20.117 3.932 18.521 1.00 89.75 79 PRO A C 1
ATOM 644 O O . PRO A 1 79 ? -19.824 2.810 18.945 1.00 89.75 79 PRO A O 1
ATOM 647 N N . LEU A 1 80 ? -19.807 5.043 19.192 1.00 84.62 80 LEU A N 1
ATOM 648 C CA . LEU A 1 80 ? -19.033 5.028 20.436 1.00 84.62 80 LEU A CA 1
ATOM 649 C C . LEU A 1 80 ? -19.695 4.176 21.538 1.00 84.62 80 LEU A C 1
ATOM 651 O O . LEU A 1 80 ? -19.009 3.563 22.350 1.00 84.62 80 LEU A O 1
ATOM 655 N N . SER A 1 81 ? -21.029 4.086 21.544 1.00 89.44 81 SER A N 1
ATOM 656 C CA . SER A 1 81 ? -21.784 3.231 22.469 1.00 89.44 81 SER A CA 1
ATOM 657 C C . SER A 1 81 ? -21.488 1.739 22.288 1.00 89.44 81 SER A C 1
ATOM 659 O O . SER A 1 81 ? -21.458 1.004 23.273 1.00 89.44 81 SER A O 1
ATOM 661 N N . ILE A 1 82 ? -21.225 1.298 21.054 1.00 88.25 82 ILE A N 1
ATOM 662 C CA . ILE A 1 82 ? -20.833 -0.080 20.742 1.00 88.25 82 ILE A CA 1
ATOM 663 C C . ILE A 1 82 ? -19.364 -0.303 21.101 1.00 88.25 82 ILE A C 1
ATOM 665 O O . ILE A 1 82 ? -19.045 -1.308 21.734 1.00 88.25 82 ILE A O 1
ATOM 669 N N . ALA A 1 83 ? -18.488 0.654 20.779 1.00 86.19 83 ALA A N 1
ATOM 670 C CA . ALA A 1 83 ? -17.067 0.576 21.124 1.00 86.19 83 ALA A CA 1
ATOM 671 C C . ALA A 1 83 ? -16.828 0.492 22.647 1.00 86.19 83 ALA A C 1
ATOM 673 O O . ALA A 1 83 ? -15.948 -0.235 23.104 1.00 86.19 83 ALA A O 1
ATOM 674 N N . ASN A 1 84 ? -17.655 1.177 23.443 1.00 87.56 84 ASN A N 1
ATOM 675 C CA . ASN A 1 84 ? -17.595 1.149 24.907 1.00 87.56 84 ASN A CA 1
ATOM 676 C C . ASN A 1 84 ? -18.288 -0.069 25.541 1.00 87.56 84 ASN A C 1
ATOM 678 O O . ASN A 1 84 ? -18.257 -0.227 26.764 1.00 87.56 84 ASN A O 1
ATOM 682 N N . HIS A 1 85 ? -18.925 -0.934 24.748 1.00 93.50 85 HIS A N 1
ATOM 683 C CA . HIS A 1 85 ? -19.623 -2.091 25.287 1.00 93.50 85 HIS A CA 1
ATOM 684 C C . HIS A 1 85 ? -18.621 -3.120 25.856 1.00 93.50 85 HIS A C 1
ATOM 686 O O . HIS A 1 85 ? -17.675 -3.498 25.158 1.00 93.50 85 HIS A O 1
ATOM 692 N N . PRO A 1 86 ? -18.826 -3.659 27.076 1.00 93.44 86 PRO A N 1
ATOM 693 C CA . PRO A 1 86 ? -17.872 -4.572 27.716 1.00 93.44 86 PRO A CA 1
ATOM 694 C C . PRO A 1 86 ? -17.505 -5.800 26.873 1.00 93.44 86 PRO A C 1
ATOM 696 O O . PRO A 1 86 ? -16.354 -6.231 26.864 1.00 93.44 86 PRO A O 1
ATOM 699 N N . THR A 1 87 ? -18.466 -6.358 26.132 1.00 93.44 87 THR A N 1
ATOM 700 C CA . THR A 1 87 ? -18.219 -7.497 25.231 1.00 93.44 87 THR A CA 1
ATOM 701 C C . THR A 1 87 ? -17.337 -7.112 24.049 1.00 93.44 87 THR A C 1
ATOM 703 O O . THR A 1 87 ? -16.462 -7.885 23.670 1.00 93.44 87 THR A O 1
ATOM 706 N N . PHE A 1 88 ? -17.544 -5.920 23.483 1.00 89.69 88 PHE A N 1
ATOM 707 C CA . PHE A 1 88 ? -16.733 -5.429 22.373 1.00 89.69 88 PHE A CA 1
ATOM 708 C C . PHE A 1 88 ? -15.299 -5.164 22.836 1.00 89.69 88 PHE A C 1
ATOM 710 O O . PHE A 1 88 ? -14.352 -5.583 22.179 1.00 89.69 88 PHE A O 1
ATOM 717 N N . LYS A 1 89 ? -15.135 -4.578 24.027 1.00 89.50 89 LYS A N 1
ATOM 718 C CA . LYS A 1 89 ? -13.817 -4.360 24.628 1.00 89.50 89 LYS A CA 1
ATOM 719 C C . LYS A 1 89 ? -13.048 -5.672 24.833 1.00 89.50 89 LYS A C 1
ATOM 721 O O . LYS A 1 89 ? -11.921 -5.781 24.368 1.00 89.50 89 LYS A O 1
ATOM 726 N N . LYS A 1 90 ? -13.688 -6.695 25.416 1.00 92.69 90 LYS A N 1
ATOM 727 C CA . LYS A 1 90 ? -13.092 -8.040 25.568 1.00 92.69 90 LYS A CA 1
ATOM 728 C C . LYS A 1 90 ? -12.744 -8.691 24.228 1.00 92.69 90 LYS A C 1
ATOM 730 O O . LYS A 1 90 ? -11.754 -9.409 24.131 1.00 92.69 90 LYS A O 1
ATOM 735 N N . PHE A 1 91 ? -13.577 -8.480 23.207 1.00 90.56 91 PHE A N 1
ATOM 736 C CA . PHE A 1 91 ? -13.297 -8.957 21.857 1.00 90.56 91 PHE A CA 1
ATOM 737 C C . PHE A 1 91 ? -12.034 -8.293 21.301 1.00 90.56 91 PHE A C 1
ATOM 739 O O . PHE A 1 91 ? -11.126 -9.002 20.885 1.00 90.56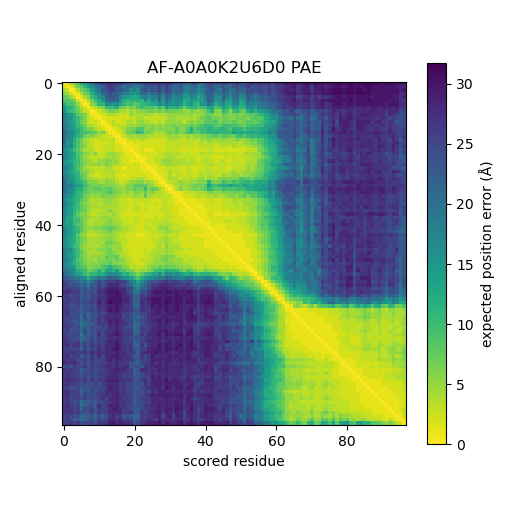 91 PHE A O 1
ATOM 746 N N . MET A 1 92 ? -11.937 -6.964 21.358 1.00 88.19 92 MET A N 1
ATOM 747 C CA . MET A 1 92 ? -10.755 -6.239 20.887 1.00 88.19 92 MET A CA 1
ATOM 748 C C . MET A 1 92 ? -9.492 -6.661 21.650 1.00 88.19 92 MET A C 1
ATOM 750 O O . MET A 1 92 ? -8.514 -7.045 21.018 1.00 88.19 92 MET A O 1
ATOM 754 N N . GLU A 1 93 ? -9.541 -6.716 22.986 1.00 87.12 93 GLU A N 1
ATOM 755 C CA . GLU A 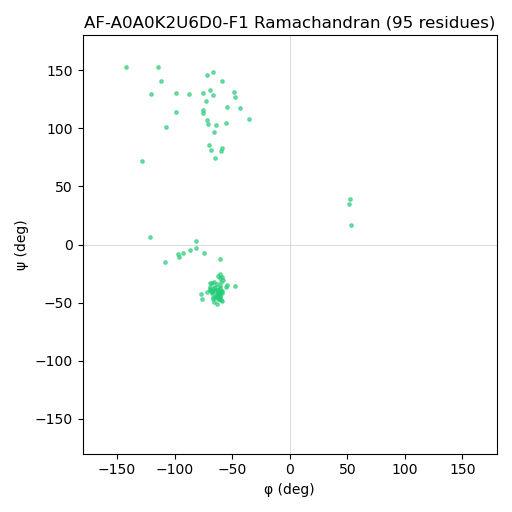1 93 ? -8.425 -7.164 23.841 1.00 87.12 93 GLU A CA 1
ATOM 756 C C . GLU A 1 93 ? -7.897 -8.557 23.461 1.00 87.12 93 GLU A C 1
ATOM 758 O O . GLU A 1 93 ? -6.697 -8.794 23.530 1.00 87.12 93 GLU A O 1
ATOM 763 N N . LYS A 1 94 ? -8.764 -9.475 23.015 1.00 92.50 94 LYS A N 1
ATOM 764 C CA . LYS A 1 94 ? -8.357 -10.824 22.590 1.00 92.50 94 LYS A CA 1
ATOM 765 C C . LYS A 1 94 ? -7.550 -10.839 21.286 1.00 92.50 94 LYS A C 1
ATOM 767 O O . LYS A 1 94 ? -6.746 -11.746 21.093 1.00 92.50 94 LYS A O 1
ATOM 772 N N . TYR A 1 95 ? -7.833 -9.922 20.363 1.00 84.00 95 TYR A N 1
ATOM 773 C CA . TYR A 1 95 ? -7.282 -9.954 19.001 1.00 84.00 95 TYR A CA 1
ATOM 774 C C . TYR A 1 95 ? -6.235 -8.870 18.737 1.00 84.00 95 TYR A C 1
ATOM 776 O O . TYR A 1 95 ? -5.517 -8.964 17.744 1.00 84.00 95 TYR A O 1
ATOM 784 N N . THR A 1 96 ? -6.147 -7.854 19.595 1.00 80.94 96 THR A N 1
ATOM 785 C CA . THR A 1 96 ? -5.182 -6.755 19.467 1.00 80.94 96 THR A CA 1
ATOM 786 C C . THR A 1 96 ? -4.258 -6.604 20.679 1.00 80.94 96 THR A C 1
ATOM 788 O O . THR A 1 96 ? -3.538 -5.610 20.750 1.00 80.94 96 THR A O 1
ATOM 791 N N . GLY A 1 97 ? -4.324 -7.535 21.639 1.00 60.56 97 GLY A N 1
ATOM 792 C CA . GLY A 1 97 ? -3.480 -7.608 22.836 1.00 60.56 97 GLY A CA 1
ATOM 793 C C . GLY A 1 97 ? -2.395 -8.667 22.722 1.00 60.56 97 GLY A C 1
ATOM 794 O O . GLY A 1 97 ? -2.706 -9.768 22.214 1.00 60.56 97 GLY A O 1
#

Organism: Lepeophtheirus salmonis (NCBI:txid72036)

Mean predicted aligned error: 15.55 Å